Protein AF-A0A1X2Z1Z0-F1 (afdb_monomer)

Organism: Bifidobacterium adolescentis (NCBI:txid1680)

Structure (mmCIF, N/CA/C/O 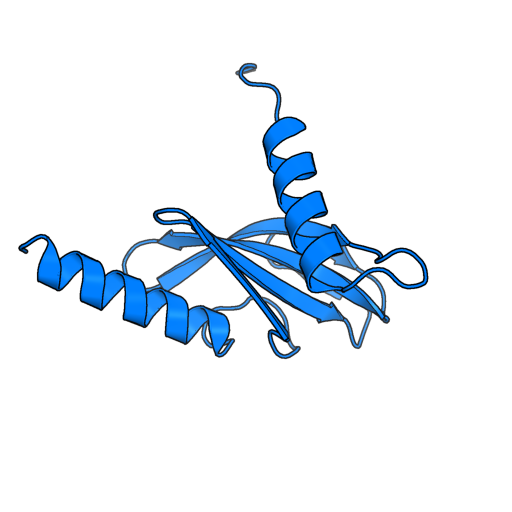backbone):
data_AF-A0A1X2Z1Z0-F1
#
_entry.id   AF-A0A1X2Z1Z0-F1
#
loop_
_atom_site.group_PDB
_atom_site.id
_atom_site.type_symbol
_atom_site.label_atom_id
_atom_site.label_alt_id
_atom_site.label_comp_id
_atom_site.label_asym_id
_atom_site.label_entity_id
_atom_site.label_seq_id
_atom_site.pdbx_PDB_ins_code
_atom_site.Cartn_x
_atom_site.Cartn_y
_atom_site.Cartn_z
_atom_site.occupancy
_atom_site.B_iso_or_equiv
_atom_site.auth_seq_id
_atom_site.auth_comp_id
_atom_site.auth_asym_id
_atom_site.auth_atom_id
_atom_site.pdbx_PDB_model_num
ATOM 1 N N . MET A 1 1 ? 15.717 -1.318 -25.329 1.00 61.91 1 MET A N 1
ATOM 2 C CA . MET A 1 1 ? 14.688 -0.604 -24.553 1.00 61.91 1 MET A CA 1
ATOM 3 C C . MET A 1 1 ? 15.289 0.711 -24.095 1.00 61.91 1 MET A C 1
ATOM 5 O O . MET A 1 1 ? 16.312 0.684 -23.419 1.00 61.91 1 MET A O 1
ATOM 9 N N . ASN A 1 2 ? 14.752 1.836 -24.554 1.00 85.69 2 ASN A N 1
ATOM 10 C CA . ASN A 1 2 ? 15.230 3.167 -24.177 1.00 85.69 2 ASN A CA 1
ATOM 11 C C . ASN A 1 2 ? 14.585 3.630 -22.847 1.00 85.69 2 ASN A C 1
ATOM 13 O O . ASN A 1 2 ? 13.670 2.988 -22.325 1.00 85.69 2 ASN A O 1
ATOM 17 N N . GLN A 1 3 ? 15.069 4.737 -22.272 1.00 79.56 3 GLN A N 1
ATOM 18 C CA . GLN A 1 3 ?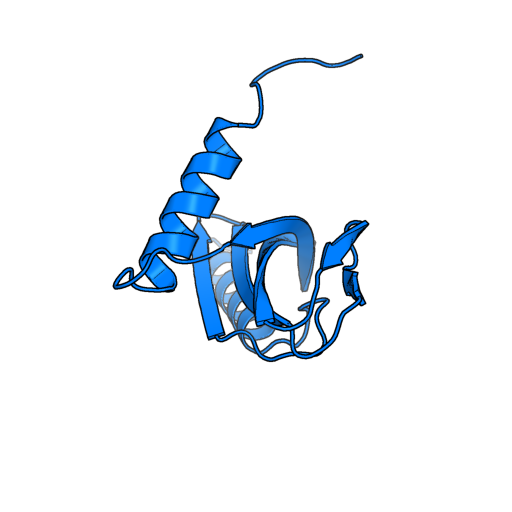 14.574 5.243 -20.979 1.00 79.56 3 GLN A CA 1
ATOM 19 C C . GLN A 1 3 ? 13.095 5.666 -21.006 1.00 79.56 3 GLN A C 1
ATOM 21 O O . GLN A 1 3 ? 12.405 5.576 -19.987 1.00 79.56 3 GLN A O 1
ATOM 26 N N . GLN A 1 4 ? 12.596 6.109 -22.161 1.00 83.62 4 GLN A N 1
ATOM 27 C CA . GLN A 1 4 ? 11.206 6.520 -22.335 1.00 83.62 4 GLN A CA 1
ATOM 28 C C . GLN A 1 4 ? 10.274 5.302 -22.313 1.00 83.62 4 GLN A C 1
ATOM 30 O O . GLN A 1 4 ? 9.316 5.288 -21.548 1.00 83.62 4 GLN A O 1
ATOM 35 N N . GLU A 1 5 ? 10.615 4.239 -23.046 1.00 86.12 5 GLU A N 1
ATOM 36 C CA . GLU A 1 5 ? 9.886 2.964 -23.048 1.00 86.12 5 GLU A CA 1
ATOM 37 C C . GLU A 1 5 ? 9.835 2.336 -21.649 1.00 86.12 5 GLU A C 1
ATOM 39 O O . GLU A 1 5 ? 8.783 1.869 -21.215 1.00 86.12 5 GLU A O 1
ATOM 44 N N . GLN A 1 6 ? 10.949 2.369 -20.907 1.00 83.12 6 GLN A N 1
ATOM 45 C CA . GLN A 1 6 ? 10.975 1.900 -19.518 1.00 83.12 6 GLN A CA 1
ATOM 46 C C . GLN A 1 6 ? 10.049 2.716 -18.613 1.00 83.12 6 GLN A C 1
ATOM 48 O O . GLN A 1 6 ? 9.339 2.145 -17.792 1.00 83.12 6 GLN A O 1
ATOM 53 N N . SER A 1 7 ? 10.031 4.039 -18.765 1.00 85.00 7 SER A N 1
ATOM 54 C CA . SER A 1 7 ? 9.201 4.913 -17.932 1.00 85.00 7 SER A CA 1
ATOM 55 C C . SER A 1 7 ? 7.712 4.739 -18.227 1.00 85.00 7 SER A C 1
ATOM 57 O O . SER A 1 7 ? 6.917 4.654 -17.296 1.00 85.00 7 SER A O 1
ATOM 59 N N . THR A 1 8 ? 7.337 4.596 -19.501 1.00 88.62 8 THR A N 1
ATOM 60 C CA . THR A 1 8 ? 5.957 4.285 -19.899 1.00 88.62 8 THR A CA 1
ATOM 61 C C . THR A 1 8 ? 5.513 2.930 -19.356 1.00 88.62 8 THR A C 1
ATOM 63 O O . THR A 1 8 ? 4.416 2.821 -18.813 1.00 88.62 8 THR A O 1
ATOM 66 N N . LYS A 1 9 ? 6.375 1.910 -19.437 1.00 89.06 9 LYS A N 1
ATOM 67 C CA . LYS A 1 9 ? 6.081 0.584 -18.886 1.00 89.06 9 LYS A CA 1
ATOM 68 C C . LYS A 1 9 ? 5.887 0.628 -17.368 1.00 89.06 9 LYS A C 1
ATOM 70 O O . LYS A 1 9 ? 4.908 0.086 -16.871 1.00 89.06 9 LYS A O 1
ATOM 75 N N . ARG A 1 10 ? 6.769 1.323 -16.639 1.00 89.50 10 ARG A N 1
ATOM 76 C CA . ARG A 1 10 ? 6.625 1.524 -15.185 1.00 89.50 10 ARG A CA 1
ATOM 77 C C . ARG A 1 10 ? 5.310 2.210 -14.825 1.00 89.50 10 ARG A C 1
ATOM 79 O O . ARG A 1 10 ? 4.622 1.754 -13.920 1.00 89.50 10 ARG A O 1
ATOM 86 N N . ALA A 1 11 ? 4.943 3.268 -15.549 1.00 90.12 11 ALA A N 1
ATOM 87 C CA . ALA A 1 11 ? 3.697 3.989 -15.306 1.00 90.12 11 ALA A CA 1
ATOM 88 C C . ALA A 1 11 ? 2.461 3.094 -15.495 1.00 90.12 11 ALA A C 1
ATOM 90 O O . ALA A 1 11 ? 1.547 3.147 -14.676 1.00 90.12 11 ALA A O 1
ATOM 91 N N . ALA A 1 12 ? 2.455 2.237 -16.522 1.00 92.00 12 ALA A N 1
ATOM 92 C CA . ALA A 1 12 ? 1.380 1.267 -16.732 1.00 92.00 12 ALA A CA 1
ATOM 93 C C . ALA A 1 12 ? 1.284 0.260 -15.573 1.00 92.00 12 ALA A C 1
ATOM 95 O O . ALA A 1 12 ? 0.216 0.094 -14.993 1.00 92.00 12 ALA A O 1
ATOM 96 N N . ILE A 1 13 ? 2.415 -0.320 -15.157 1.00 91.50 13 ILE A N 1
ATOM 97 C CA . ILE A 1 13 ? 2.480 -1.270 -14.033 1.00 91.50 13 ILE A CA 1
ATOM 98 C C . ILE A 1 13 ? 1.953 -0.639 -12.731 1.00 91.50 13 ILE A C 1
ATOM 100 O O . ILE A 1 13 ? 1.213 -1.268 -11.968 1.00 91.50 13 ILE A O 1
ATOM 104 N N . PHE A 1 14 ? 2.315 0.617 -12.465 1.00 90.69 14 PHE A N 1
ATOM 105 C CA . PHE A 1 14 ? 1.811 1.358 -11.309 1.00 90.69 14 PHE A CA 1
ATOM 106 C C . PHE A 1 14 ? 0.312 1.610 -11.404 1.00 90.69 14 PHE A C 1
ATOM 108 O O . PHE A 1 14 ? -0.396 1.376 -10.426 1.00 90.69 14 PHE A O 1
ATOM 115 N N . GLN A 1 15 ? -0.186 2.013 -12.572 1.00 91.00 15 GLN A N 1
ATOM 116 C CA . GLN A 1 15 ? -1.615 2.218 -12.775 1.00 91.00 15 GLN A CA 1
ATOM 117 C C . GLN A 1 15 ? -2.412 0.928 -12.548 1.00 91.00 15 GLN A C 1
ATOM 119 O O . GLN A 1 15 ? -3.441 0.960 -11.875 1.00 91.00 15 GLN A O 1
ATOM 124 N N . ASP A 1 16 ? -1.917 -0.210 -13.034 1.00 90.56 16 ASP A N 1
ATOM 125 C CA . ASP A 1 16 ? -2.556 -1.513 -12.828 1.00 90.56 16 ASP A CA 1
ATOM 126 C C . ASP A 1 16 ? -2.611 -1.893 -11.344 1.00 90.56 16 ASP A C 1
ATOM 128 O O . ASP A 1 16 ? -3.614 -2.436 -10.872 1.00 90.56 16 ASP A O 1
ATOM 132 N N . THR A 1 17 ? -1.555 -1.558 -10.597 1.00 88.56 17 THR A N 1
ATOM 133 C CA . THR A 1 17 ? -1.473 -1.774 -9.144 1.00 88.56 17 THR A CA 1
ATOM 134 C C . THR A 1 17 ? -2.460 -0.884 -8.391 1.00 88.56 17 THR A C 1
ATOM 136 O O . THR A 1 17 ? -3.201 -1.380 -7.549 1.00 88.56 17 THR A O 1
ATOM 139 N N . ILE A 1 18 ? -2.540 0.407 -8.733 1.00 88.81 18 ILE A N 1
ATOM 140 C CA . ILE A 1 18 ? -3.507 1.354 -8.145 1.00 88.81 18 ILE A CA 1
ATOM 141 C C . ILE A 1 18 ? -4.944 0.911 -8.427 1.00 88.81 18 ILE A C 1
ATOM 143 O O . ILE A 1 18 ? -5.812 1.033 -7.570 1.00 88.81 18 ILE A O 1
ATOM 147 N N . ASN A 1 19 ? -5.199 0.351 -9.608 1.00 87.00 19 ASN A N 1
ATOM 148 C CA . ASN A 1 19 ? -6.511 -0.178 -9.970 1.00 87.00 19 ASN A CA 1
ATOM 149 C C . ASN A 1 19 ? -6.860 -1.492 -9.241 1.00 87.00 19 ASN A C 1
ATOM 151 O O . ASN A 1 19 ? -7.942 -2.031 -9.460 1.00 87.00 19 ASN A O 1
ATOM 155 N N . GLY A 1 20 ? -5.968 -2.018 -8.395 1.00 76.12 20 GLY A N 1
ATOM 156 C CA . GLY A 1 20 ? -6.184 -3.250 -7.639 1.00 76.12 20 GLY A CA 1
ATOM 157 C C . GLY A 1 20 ? -6.030 -4.528 -8.466 1.00 76.12 20 GLY A C 1
ATOM 158 O O . GLY A 1 20 ? -6.422 -5.594 -8.010 1.00 76.12 20 GLY A O 1
ATOM 159 N N . THR A 1 21 ? -5.456 -4.456 -9.673 1.00 77.44 21 THR A N 1
ATOM 160 C CA . THR A 1 21 ? -5.289 -5.632 -10.556 1.00 77.44 21 THR A CA 1
ATOM 161 C C . THR A 1 21 ? -4.282 -6.631 -9.987 1.00 77.44 21 THR A C 1
ATOM 163 O O . THR A 1 21 ? -4.423 -7.835 -10.174 1.00 77.44 21 THR A O 1
ATOM 166 N N . ASN A 1 22 ? -3.271 -6.115 -9.284 1.00 69.75 22 ASN A N 1
ATOM 167 C CA . ASN A 1 22 ? -2.190 -6.887 -8.670 1.00 69.75 22 ASN A CA 1
ATOM 168 C C . ASN A 1 22 ? -2.125 -6.692 -7.144 1.00 69.75 22 ASN A C 1
ATOM 170 O O . ASN A 1 22 ? -1.184 -7.172 -6.514 1.00 69.75 22 ASN A O 1
ATOM 174 N N . ASP A 1 23 ? -3.073 -5.950 -6.558 1.00 62.94 23 ASP A N 1
ATOM 175 C CA . ASP A 1 23 ? -3.090 -5.700 -5.116 1.00 62.94 23 ASP A CA 1
ATOM 176 C C . ASP A 1 23 ? -3.580 -6.966 -4.389 1.00 62.94 23 ASP A C 1
ATOM 178 O O . ASP A 1 23 ? -4.571 -7.571 -4.810 1.00 62.94 23 ASP A O 1
ATOM 182 N N . PRO A 1 24 ? -2.887 -7.413 -3.328 1.00 61.84 24 PRO A N 1
ATOM 183 C CA . PRO A 1 24 ? -3.220 -8.657 -2.642 1.00 61.84 24 PRO A CA 1
ATOM 184 C C . PRO A 1 24 ? -4.490 -8.560 -1.792 1.00 61.84 24 PRO A C 1
ATOM 186 O O . PRO A 1 24 ? -4.894 -9.569 -1.209 1.00 61.84 24 PRO A O 1
ATOM 189 N N . THR A 1 25 ? -5.116 -7.383 -1.684 1.00 66.06 25 THR A N 1
ATOM 190 C CA . THR A 1 25 ? -6.264 -7.197 -0.801 1.00 66.06 25 THR A CA 1
ATOM 191 C C . THR A 1 25 ? -7.603 -7.144 -1.527 1.00 66.06 25 THR A C 1
ATOM 193 O O . THR A 1 25 ? -7.720 -6.600 -2.622 1.00 66.06 25 THR A O 1
ATOM 196 N N . PRO A 1 26 ? -8.670 -7.704 -0.923 1.00 68.75 26 PRO A N 1
ATOM 197 C CA . PRO A 1 26 ? -9.990 -7.771 -1.547 1.00 68.75 26 PRO A CA 1
ATOM 198 C C . PRO A 1 26 ? -10.752 -6.432 -1.554 1.00 68.75 26 PRO A C 1
ATOM 200 O O . PRO A 1 26 ? -11.934 -6.402 -1.908 1.00 68.75 26 PRO A O 1
ATOM 203 N N . TRP A 1 27 ? -10.138 -5.325 -1.130 1.00 81.38 27 TRP A N 1
ATOM 204 C CA . TRP A 1 27 ? -10.768 -4.005 -1.066 1.00 81.38 27 TRP A CA 1
ATOM 205 C C . TRP A 1 27 ? -10.060 -2.998 -1.978 1.00 81.38 27 TRP A C 1
ATOM 207 O O . TRP A 1 27 ? -8.881 -3.151 -2.281 1.00 81.38 27 TRP A O 1
ATOM 217 N N . PRO A 1 28 ? -10.773 -1.954 -2.438 1.00 86.44 28 PRO A N 1
ATOM 218 C CA . PRO A 1 28 ? -10.191 -0.980 -3.350 1.00 86.44 28 PRO A CA 1
ATOM 219 C C . PRO A 1 28 ? -9.067 -0.178 -2.689 1.00 86.44 28 PRO A C 1
ATOM 221 O O . PRO A 1 28 ? -9.178 0.227 -1.527 1.00 86.44 28 PRO A O 1
ATOM 224 N N . VAL A 1 29 ? -8.033 0.122 -3.475 1.00 89.81 29 VAL A N 1
ATOM 225 C CA . VAL A 1 29 ? -7.008 1.110 -3.132 1.00 89.81 29 VAL A CA 1
ATOM 226 C C . VAL A 1 29 ? -7.664 2.489 -3.076 1.00 89.81 29 VAL A C 1
ATOM 228 O O . VAL A 1 29 ? -8.318 2.921 -4.024 1.00 89.81 29 VAL A O 1
ATOM 231 N N . THR A 1 30 ? -7.503 3.187 -1.957 1.00 90.12 30 THR A N 1
ATOM 232 C CA . THR A 1 30 ? -8.044 4.540 -1.752 1.00 90.12 30 THR A CA 1
ATOM 233 C C . THR A 1 30 ? -6.957 5.604 -1.743 1.00 90.12 30 THR A C 1
ATOM 235 O O . THR A 1 30 ? -7.242 6.772 -2.002 1.00 90.12 30 THR A O 1
ATOM 238 N N . MET A 1 31 ? -5.713 5.215 -1.463 1.00 91.62 31 MET A N 1
ATOM 239 C CA . MET A 1 31 ? -4.556 6.105 -1.422 1.00 91.62 31 MET A CA 1
ATOM 240 C C . MET A 1 31 ? -3.336 5.393 -1.993 1.00 91.62 31 MET A C 1
ATOM 242 O O . MET A 1 31 ? -3.208 4.171 -1.889 1.00 91.62 31 MET A O 1
ATOM 246 N N . TRP A 1 32 ? -2.430 6.162 -2.586 1.00 92.88 32 TRP A N 1
ATOM 247 C CA . TRP A 1 32 ? -1.181 5.633 -3.107 1.00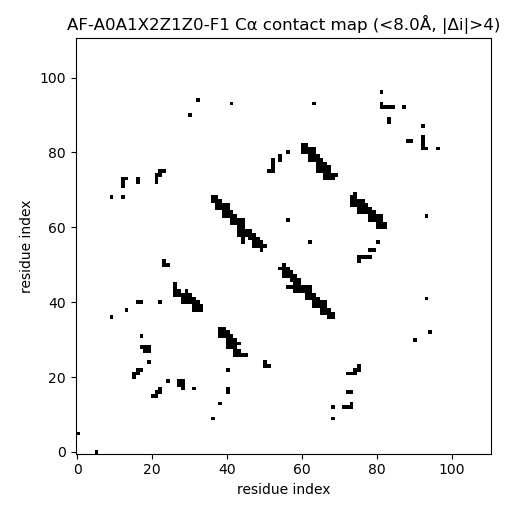 92.88 32 TRP A CA 1
ATOM 248 C C . TRP A 1 32 ? -0.074 6.687 -3.082 1.00 92.88 32 TRP A C 1
ATOM 250 O O . TRP A 1 32 ? -0.331 7.888 -3.155 1.00 92.88 32 TRP A O 1
ATOM 260 N N . ALA A 1 33 ? 1.166 6.219 -3.003 1.00 92.69 33 ALA A N 1
ATOM 261 C CA . ALA A 1 33 ? 2.376 7.022 -3.146 1.00 92.69 33 ALA A CA 1
ATOM 262 C C . ALA A 1 33 ? 3.407 6.218 -3.944 1.00 92.69 33 ALA A C 1
ATOM 264 O O . ALA A 1 33 ? 3.378 4.994 -3.914 1.00 92.69 33 ALA A O 1
ATOM 265 N N . SER A 1 34 ? 4.338 6.858 -4.648 1.00 91.12 34 SER A N 1
ATOM 266 C CA . SER A 1 34 ? 5.369 6.143 -5.417 1.00 91.12 34 SER A CA 1
ATOM 267 C C . SER A 1 34 ? 6.734 6.805 -5.298 1.00 91.12 34 SER A C 1
ATOM 269 O O . SER A 1 34 ? 6.822 8.030 -5.245 1.00 91.12 34 SER A O 1
ATOM 271 N N . SER A 1 35 ? 7.795 6.002 -5.319 1.00 87.81 35 SER A N 1
ATOM 272 C CA . SER A 1 35 ? 9.187 6.450 -5.321 1.00 87.81 35 SER A CA 1
ATOM 273 C C . SER A 1 35 ? 10.052 5.419 -6.042 1.00 87.81 35 SER A C 1
ATOM 275 O O . SER A 1 35 ? 10.131 4.261 -5.628 1.00 87.81 35 SER A O 1
ATOM 277 N N . GLY A 1 36 ? 10.688 5.829 -7.143 1.00 87.38 36 GLY A N 1
ATOM 278 C CA . GLY A 1 36 ? 11.460 4.925 -8.000 1.00 87.38 36 GLY A CA 1
ATOM 279 C C . GLY A 1 36 ? 10.618 3.742 -8.490 1.00 87.38 36 GLY A C 1
ATOM 280 O O . GLY A 1 36 ? 9.545 3.941 -9.053 1.00 87.38 36 GLY A O 1
ATOM 281 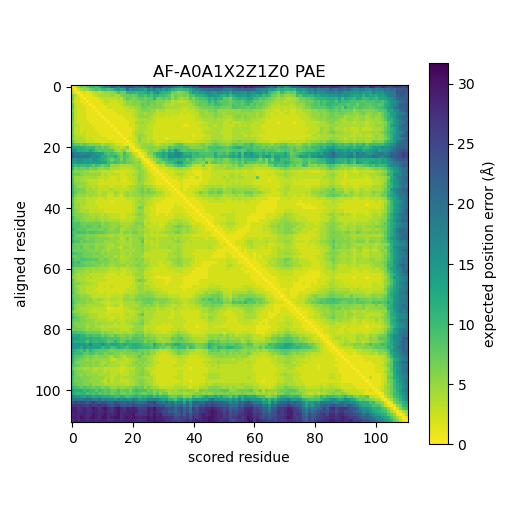N N . ASP A 1 37 ? 11.096 2.522 -8.238 1.00 89.25 37 ASP A N 1
ATOM 282 C CA . ASP A 1 37 ? 10.416 1.262 -8.585 1.00 89.25 37 ASP A CA 1
ATOM 283 C C . ASP A 1 37 ? 9.492 0.738 -7.466 1.00 89.25 37 ASP A C 1
ATOM 285 O O . ASP A 1 37 ? 9.057 -0.416 -7.491 1.00 89.25 37 ASP A O 1
ATOM 289 N N . THR A 1 38 ? 9.208 1.568 -6.459 1.00 90.50 38 THR A N 1
ATOM 290 C CA . THR A 1 38 ? 8.294 1.245 -5.359 1.00 90.50 38 THR A CA 1
ATOM 291 C C . THR A 1 38 ? 7.008 2.056 -5.473 1.00 90.50 38 THR A C 1
ATOM 293 O O . THR A 1 38 ? 7.040 3.269 -5.690 1.00 90.50 38 THR A O 1
ATOM 296 N N . ILE A 1 39 ? 5.875 1.391 -5.263 1.00 92.31 39 ILE A N 1
ATOM 297 C CA . ILE A 1 39 ? 4.569 2.013 -5.073 1.00 92.31 39 ILE A CA 1
ATOM 298 C C . ILE A 1 39 ? 3.955 1.511 -3.769 1.00 92.31 39 ILE A C 1
ATOM 300 O O . ILE A 1 39 ? 3.886 0.313 -3.514 1.00 92.31 39 ILE A O 1
ATOM 304 N N . TRP A 1 40 ? 3.510 2.434 -2.931 1.00 92.94 40 TRP A N 1
ATOM 305 C CA . TRP A 1 40 ? 2.722 2.134 -1.752 1.00 92.94 40 TRP A CA 1
ATOM 306 C C . TRP A 1 40 ? 1.251 2.276 -2.106 1.00 92.94 40 TRP A C 1
ATOM 308 O O . TRP A 1 40 ? 0.851 3.317 -2.625 1.00 92.94 40 TRP A O 1
ATOM 318 N N . THR A 1 41 ? 0.457 1.251 -1.827 1.00 92.31 41 THR A N 1
ATOM 319 C CA . THR A 1 41 ? -1.006 1.291 -1.934 1.00 92.31 41 THR A CA 1
ATOM 320 C C . THR A 1 41 ? -1.594 1.189 -0.544 1.00 92.31 41 THR A C 1
ATOM 322 O O . THR A 1 41 ? -1.033 0.514 0.315 1.00 92.31 41 THR A O 1
ATOM 325 N N . ALA A 1 42 ? -2.709 1.866 -0.300 1.00 91.81 42 ALA A N 1
ATOM 326 C CA . ALA A 1 42 ? -3.428 1.722 0.950 1.00 91.81 42 ALA A CA 1
ATOM 327 C C . ALA A 1 42 ? -4.927 1.581 0.725 1.00 91.81 42 ALA A C 1
ATOM 329 O O . ALA A 1 42 ? -5.507 2.220 -0.158 1.00 91.81 42 ALA A O 1
ATOM 330 N N . GLY A 1 43 ? -5.551 0.760 1.562 1.00 90.38 43 GLY A N 1
ATOM 331 C CA . GLY A 1 43 ? -6.988 0.544 1.560 1.00 90.38 43 GLY A CA 1
ATOM 332 C C . GLY A 1 43 ? -7.492 0.113 2.931 1.00 90.38 43 GLY A C 1
ATOM 333 O O . GLY A 1 43 ? -6.739 -0.410 3.752 1.00 90.38 43 GLY A O 1
ATOM 334 N N . THR A 1 44 ? -8.771 0.369 3.195 1.00 90.88 44 THR A N 1
ATOM 335 C CA . THR A 1 44 ? -9.397 0.038 4.479 1.00 90.88 44 THR A CA 1
ATOM 336 C C . THR A 1 44 ? -9.990 -1.364 4.438 1.00 90.88 44 THR A C 1
ATOM 338 O O . THR A 1 44 ? -10.906 -1.643 3.656 1.00 90.88 44 THR A O 1
ATOM 341 N N . ALA A 1 45 ? -9.505 -2.224 5.329 1.00 90.12 45 ALA A N 1
ATOM 342 C CA . ALA A 1 45 ? -9.984 -3.580 5.502 1.00 90.12 45 ALA A CA 1
ATOM 343 C C . ALA A 1 45 ? -11.469 -3.580 5.885 1.00 90.12 45 ALA A C 1
ATOM 345 O O . ALA A 1 45 ? -11.895 -2.950 6.853 1.00 90.12 45 ALA A O 1
ATOM 346 N N . ARG A 1 46 ? -12.288 -4.302 5.116 1.00 89.06 46 ARG A N 1
ATOM 347 C CA . ARG A 1 46 ? -13.727 -4.464 5.406 1.00 89.06 46 ARG A CA 1
ATOM 348 C C . ARG A 1 46 ? -14.013 -5.653 6.320 1.00 89.06 46 ARG A C 1
ATOM 350 O O . ARG A 1 46 ? -15.059 -5.704 6.958 1.00 89.06 46 ARG A O 1
ATOM 357 N N . THR A 1 47 ? -13.087 -6.600 6.373 1.00 89.56 47 THR A N 1
ATOM 358 C CA . THR A 1 47 ? -13.148 -7.834 7.158 1.00 89.56 47 THR A CA 1
ATOM 359 C C . THR A 1 47 ? -11.791 -8.075 7.807 1.00 89.56 47 THR A C 1
ATOM 361 O O . THR A 1 47 ? -10.789 -7.534 7.346 1.00 89.56 47 THR A O 1
ATOM 364 N N . ALA A 1 48 ? -11.747 -8.900 8.854 1.00 90.44 48 ALA A N 1
ATOM 365 C CA . ALA A 1 48 ? -10.475 -9.413 9.354 1.00 90.44 48 ALA A CA 1
ATOM 366 C C . ALA A 1 48 ? -9.859 -10.405 8.353 1.00 90.44 48 ALA A C 1
ATOM 368 O O . ALA A 1 48 ? -10.596 -11.059 7.606 1.00 90.44 48 ALA A O 1
ATOM 369 N N . GLY A 1 49 ? -8.536 -10.537 8.360 1.00 89.94 49 GLY A N 1
ATOM 370 C CA . GLY A 1 49 ? -7.819 -11.454 7.480 1.00 89.94 49 GLY A CA 1
ATOM 371 C C . GLY A 1 49 ? -6.305 -11.350 7.621 1.00 89.94 49 GLY A C 1
ATOM 372 O O . GLY A 1 49 ? -5.799 -10.720 8.546 1.00 89.94 49 GLY A O 1
ATOM 373 N N . GLU A 1 50 ? -5.609 -11.985 6.686 1.00 90.12 50 GLU A N 1
ATOM 374 C CA . GLU A 1 50 ? -4.155 -11.949 6.539 1.00 90.12 50 GLU A CA 1
ATOM 375 C C . GLU A 1 50 ? -3.835 -11.620 5.076 1.00 90.12 50 GLU A C 1
ATOM 377 O O . GLU A 1 50 ? -4.565 -12.047 4.175 1.00 90.12 50 GLU A O 1
ATOM 382 N N . ASP A 1 51 ? -2.818 -10.798 4.829 1.00 86.88 51 ASP A N 1
ATOM 383 C CA . ASP A 1 51 ? -2.392 -10.447 3.471 1.00 86.88 51 ASP A CA 1
ATOM 384 C C . ASP A 1 51 ? -1.320 -11.413 2.932 1.00 86.88 51 ASP A C 1
ATOM 386 O O . ASP A 1 51 ? -0.883 -12.351 3.598 1.00 86.88 51 ASP A O 1
ATOM 390 N N . SER A 1 52 ? -0.863 -11.186 1.697 1.00 83.94 52 SER A N 1
ATOM 391 C CA . SER A 1 52 ? 0.137 -12.044 1.047 1.00 83.94 52 SER A CA 1
ATOM 392 C C . SER A 1 52 ? 1.538 -11.995 1.671 1.00 83.94 52 SER A C 1
ATOM 394 O O . SER A 1 52 ? 2.401 -12.775 1.264 1.00 83.94 52 SER A O 1
ATOM 396 N N . VAL A 1 53 ? 1.801 -11.055 2.583 1.00 87.75 53 VAL A N 1
ATOM 397 C CA . VAL A 1 53 ? 3.093 -10.901 3.270 1.00 87.75 53 VAL A CA 1
ATOM 398 C C . VAL A 1 53 ? 3.013 -11.295 4.751 1.00 87.75 53 VAL A C 1
ATOM 400 O O . VAL A 1 53 ? 4.004 -11.170 5.468 1.00 87.75 53 VAL A O 1
ATOM 403 N N . GLY A 1 54 ? 1.875 -11.846 5.185 1.00 87.75 54 GLY A N 1
ATOM 404 C CA . GLY A 1 54 ? 1.672 -12.418 6.515 1.00 87.75 54 GLY A CA 1
ATOM 405 C C . GLY A 1 54 ? 1.179 -11.425 7.567 1.00 87.75 54 GLY A C 1
ATOM 406 O O . GLY A 1 54 ? 1.201 -11.730 8.761 1.00 87.75 54 GLY A O 1
ATOM 407 N N . MET A 1 55 ? 0.754 -10.225 7.165 1.00 89.56 55 MET A N 1
ATOM 408 C CA . MET A 1 55 ? 0.207 -9.253 8.100 1.00 89.56 55 MET A CA 1
ATOM 409 C C . MET A 1 55 ? -1.259 -9.557 8.385 1.00 89.56 55 MET A C 1
ATOM 411 O O . MET A 1 55 ? -2.100 -9.567 7.487 1.00 89.56 55 MET A O 1
ATOM 415 N N . ILE A 1 56 ? -1.566 -9.737 9.667 1.00 91.56 56 ILE A N 1
ATOM 416 C CA . ILE A 1 56 ? -2.931 -9.896 10.164 1.00 91.56 56 ILE A CA 1
ATOM 417 C C . ILE A 1 56 ? -3.549 -8.513 10.371 1.00 91.56 56 ILE A C 1
ATOM 419 O O . ILE A 1 56 ? -2.934 -7.638 10.982 1.00 91.56 56 ILE A O 1
ATOM 423 N N . TYR A 1 57 ? -4.783 -8.339 9.909 1.00 89.94 57 TYR A N 1
ATOM 424 C CA . TYR A 1 57 ? -5.543 -7.101 10.044 1.00 89.94 57 TYR A CA 1
ATOM 425 C C . TYR A 1 57 ? -6.975 -7.353 10.514 1.00 89.94 57 TYR A C 1
ATOM 427 O O . TYR A 1 57 ? -7.567 -8.415 10.295 1.00 89.94 57 TYR A O 1
ATOM 435 N N . GLY A 1 58 ? -7.545 -6.339 11.158 1.00 91.19 58 GLY A N 1
ATOM 436 C CA . GLY A 1 58 ? -8.944 -6.273 11.560 1.00 91.19 58 GLY A CA 1
ATOM 437 C C . GLY A 1 58 ? -9.799 -5.386 10.645 1.00 91.19 58 GLY A C 1
ATOM 438 O O . GLY A 1 58 ? -9.279 -4.579 9.874 1.00 91.19 58 GLY A O 1
ATOM 439 N N . PRO A 1 59 ? -11.137 -5.486 10.743 1.00 91.06 59 PRO A N 1
ATOM 440 C CA . PRO A 1 59 ? -12.036 -4.590 10.028 1.00 91.06 59 PRO A CA 1
ATOM 441 C C . PRO A 1 59 ? -11.846 -3.138 10.493 1.00 91.06 59 PRO A C 1
ATOM 443 O O . PRO A 1 59 ? -11.740 -2.863 11.688 1.00 91.06 59 PRO A O 1
ATOM 446 N N . GLY A 1 60 ? -11.848 -2.205 9.544 1.00 89.38 60 GLY A N 1
ATOM 447 C CA . GLY A 1 60 ? -11.652 -0.774 9.773 1.00 89.38 60 GLY A CA 1
ATOM 448 C C . GLY A 1 60 ? -10.189 -0.330 9.814 1.00 89.38 60 GLY A C 1
ATOM 449 O O . GLY A 1 60 ? -9.933 0.873 9.817 1.00 89.38 60 GLY A O 1
ATOM 450 N N . GLU A 1 61 ? -9.227 -1.255 9.810 1.00 90.94 61 GLU A N 1
ATOM 451 C CA . GLU A 1 61 ? -7.812 -0.900 9.718 1.00 90.94 61 GLU 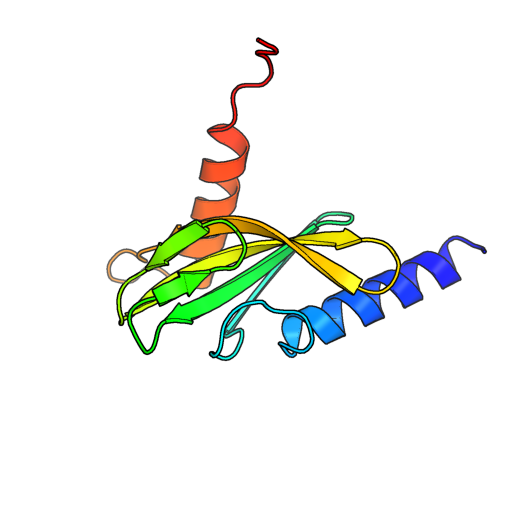A CA 1
ATOM 452 C C . GLU A 1 61 ? -7.451 -0.481 8.293 1.00 90.94 61 GLU A C 1
ATOM 454 O O . GLU A 1 61 ? -7.887 -1.093 7.319 1.00 90.94 61 GLU A O 1
ATOM 459 N N . THR A 1 62 ? -6.653 0.578 8.163 1.00 91.62 62 THR A N 1
ATOM 460 C CA . THR A 1 62 ? -6.099 0.977 6.869 1.00 91.62 62 THR A CA 1
ATOM 461 C C . THR A 1 62 ? -4.748 0.311 6.709 1.00 91.62 62 THR A C 1
ATOM 463 O O . THR A 1 62 ? -3.825 0.586 7.473 1.00 91.62 62 THR A O 1
ATOM 466 N N . ILE A 1 63 ? -4.651 -0.575 5.726 1.00 92.00 63 ILE A N 1
ATOM 467 C CA . ILE A 1 63 ? -3.462 -1.380 5.466 1.00 92.00 63 ILE A CA 1
ATOM 468 C C . ILE A 1 63 ? -2.709 -0.753 4.310 1.00 92.00 63 ILE A C 1
ATOM 470 O O . ILE A 1 63 ? -3.308 -0.461 3.275 1.00 92.00 63 ILE A O 1
ATOM 474 N N . VAL A 1 64 ? -1.415 -0.528 4.510 1.00 92.19 64 VAL A N 1
ATOM 475 C CA . VAL A 1 64 ? -0.488 -0.005 3.514 1.00 92.19 64 VAL A CA 1
ATOM 476 C C . VAL A 1 64 ? 0.390 -1.155 3.039 1.00 92.19 64 VAL A C 1
ATOM 478 O O . VAL A 1 64 ? 1.076 -1.766 3.854 1.00 92.19 64 VAL A O 1
ATOM 481 N N . HIS A 1 65 ? 0.417 -1.424 1.736 1.00 91.81 65 HIS A N 1
ATOM 482 C CA . HIS A 1 65 ? 1.342 -2.375 1.121 1.00 91.81 65 HIS A CA 1
ATOM 483 C C . HIS A 1 65 ? 2.456 -1.620 0.419 1.00 91.81 65 HIS A C 1
ATOM 485 O O . HIS A 1 65 ? 2.201 -0.707 -0.368 1.00 91.81 65 HIS A O 1
ATOM 491 N N . ARG A 1 66 ? 3.697 -2.043 0.645 1.00 92.69 66 ARG A N 1
ATOM 492 C CA . ARG A 1 66 ? 4.825 -1.686 -0.205 1.00 92.69 66 ARG A CA 1
ATOM 493 C C . ARG A 1 66 ? 4.880 -2.675 -1.358 1.00 92.69 66 ARG A C 1
ATOM 495 O O . ARG A 1 66 ? 5.124 -3.861 -1.155 1.00 92.69 66 ARG A O 1
ATOM 502 N N . ASN A 1 67 ? 4.700 -2.173 -2.568 1.00 91.00 67 ASN A N 1
ATOM 503 C CA . ASN A 1 67 ? 4.763 -2.960 -3.783 1.00 91.00 67 ASN A CA 1
ATOM 504 C C . ASN A 1 67 ? 6.014 -2.586 -4.578 1.00 91.00 67 ASN A C 1
ATOM 506 O O . ASN A 1 67 ? 6.289 -1.408 -4.809 1.00 91.00 67 ASN A O 1
ATOM 510 N N . THR A 1 68 ? 6.771 -3.584 -5.022 1.00 90.38 68 THR A N 1
ATOM 511 C CA . THR A 1 68 ? 7.951 -3.388 -5.875 1.00 90.38 68 THR A CA 1
ATOM 512 C C . THR A 1 68 ? 7.704 -4.001 -7.243 1.00 90.38 68 THR A C 1
ATOM 514 O O . THR A 1 68 ? 7.042 -5.035 -7.355 1.00 90.38 68 THR A O 1
ATOM 517 N N . ILE A 1 69 ? 8.221 -3.361 -8.294 1.00 89.19 69 ILE A N 1
ATOM 518 C CA . ILE A 1 69 ? 8.154 -3.907 -9.652 1.00 89.19 69 ILE A CA 1
ATOM 519 C C . ILE A 1 69 ? 8.906 -5.242 -9.706 1.00 89.19 69 ILE A C 1
ATOM 521 O O . ILE A 1 69 ? 10.094 -5.322 -9.399 1.00 89.19 69 ILE A O 1
ATOM 525 N N . ALA A 1 70 ? 8.205 -6.285 -10.140 1.00 87.12 70 ALA A N 1
ATOM 526 C CA . ALA A 1 70 ? 8.713 -7.635 -10.319 1.00 87.12 70 ALA A CA 1
ATOM 527 C C . ALA A 1 70 ? 8.416 -8.088 -11.757 1.00 87.12 70 ALA A C 1
ATOM 529 O O . ALA A 1 70 ? 7.428 -8.765 -12.034 1.00 87.12 70 ALA A O 1
ATOM 530 N N . GLY A 1 71 ? 9.273 -7.681 -12.697 1.00 86.94 71 GLY A N 1
ATOM 531 C CA . GLY A 1 71 ? 9.067 -7.942 -14.123 1.00 86.94 71 GLY A CA 1
ATOM 532 C C . GLY A 1 71 ? 7.987 -7.036 -14.719 1.00 86.94 71 GLY A C 1
ATOM 533 O O . GLY A 1 71 ? 8.221 -5.840 -14.889 1.00 86.94 71 GLY A O 1
ATOM 534 N N . ASP A 1 72 ? 6.836 -7.620 -15.057 1.00 86.50 72 ASP A N 1
ATOM 535 C CA . ASP A 1 72 ? 5.707 -6.939 -15.714 1.00 86.50 72 ASP A CA 1
ATOM 536 C C . ASP A 1 72 ? 4.551 -6.608 -14.761 1.00 86.50 72 ASP A C 1
ATOM 538 O O . ASP A 1 72 ? 3.553 -6.032 -15.181 1.00 86.50 72 ASP A O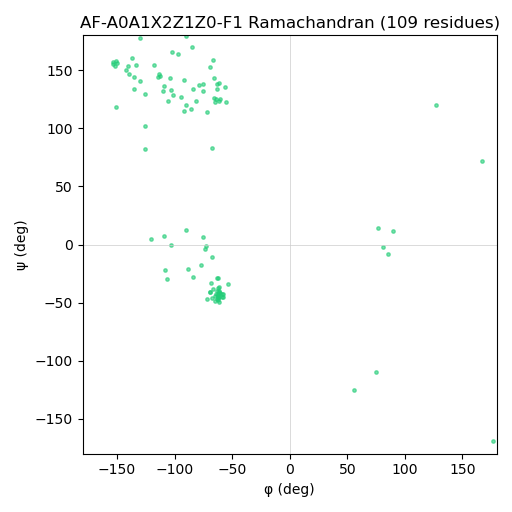 1
ATOM 542 N N . THR A 1 73 ? 4.676 -6.955 -13.482 1.00 86.88 73 THR A N 1
ATOM 543 C CA . THR A 1 73 ? 3.691 -6.639 -12.445 1.00 86.88 73 THR A CA 1
ATOM 544 C C . THR A 1 73 ? 4.384 -6.005 -11.249 1.00 86.88 73 THR A C 1
ATOM 546 O O . THR A 1 73 ? 5.610 -5.863 -11.205 1.00 86.88 73 THR A O 1
ATOM 549 N N . THR A 1 74 ? 3.601 -5.622 -10.248 1.00 88.69 74 THR A N 1
ATOM 550 C CA . THR A 1 74 ? 4.134 -5.405 -8.909 1.00 88.69 74 THR A CA 1
ATOM 551 C C . THR A 1 74 ? 3.922 -6.640 -8.043 1.00 88.69 74 THR A C 1
ATOM 553 O O . THR A 1 74 ? 3.153 -7.545 -8.380 1.00 88.69 74 THR A O 1
ATOM 556 N N . ARG A 1 75 ? 4.644 -6.686 -6.928 1.00 89.19 75 ARG A N 1
ATOM 557 C CA . ARG A 1 75 ? 4.446 -7.649 -5.852 1.00 89.19 75 ARG A CA 1
ATOM 558 C C . ARG A 1 75 ? 4.505 -6.909 -4.524 1.00 89.19 75 ARG A C 1
ATOM 560 O O . ARG A 1 75 ? 5.452 -6.150 -4.309 1.00 89.19 75 ARG A O 1
ATOM 567 N N . ALA A 1 76 ? 3.554 -7.182 -3.635 1.00 89.19 76 ALA A N 1
ATOM 568 C CA . ALA A 1 76 ? 3.633 -6.742 -2.249 1.00 89.19 76 ALA A CA 1
ATOM 569 C C . ALA A 1 76 ? 4.814 -7.435 -1.555 1.00 89.19 76 ALA A C 1
ATOM 571 O O . ALA A 1 76 ? 4.919 -8.665 -1.555 1.00 89.19 76 ALA A O 1
ATOM 572 N N . THR A 1 77 ? 5.731 -6.641 -1.014 1.00 89.12 77 THR A N 1
ATOM 573 C CA . THR A 1 77 ? 6.927 -7.125 -0.313 1.00 89.12 77 THR A CA 1
ATOM 574 C C . THR A 1 77 ? 6.819 -6.945 1.190 1.00 89.12 77 THR A C 1
ATOM 576 O O . THR A 1 77 ? 7.405 -7.722 1.933 1.00 89.12 77 THR A O 1
ATOM 579 N N . GLU A 1 78 ? 6.085 -5.924 1.629 1.00 89.69 78 GLU A N 1
ATOM 580 C CA . GLU A 1 78 ? 5.902 -5.564 3.034 1.00 89.69 78 GLU A CA 1
ATOM 581 C C . GLU A 1 78 ? 4.536 -4.901 3.214 1.00 89.69 78 GLU A C 1
ATOM 583 O O . GLU A 1 78 ? 3.988 -4.332 2.263 1.00 89.69 78 GLU A O 1
ATOM 588 N N . SER A 1 79 ? 4.017 -4.925 4.438 1.00 91.31 79 SER A N 1
ATOM 589 C CA . SER A 1 79 ? 2.793 -4.220 4.796 1.00 91.31 79 SER A CA 1
ATOM 590 C C . SER A 1 79 ? 2.779 -3.787 6.253 1.00 91.31 79 SER A C 1
ATOM 592 O O . SER A 1 79 ? 3.493 -4.326 7.102 1.00 91.31 79 SER A O 1
ATOM 594 N N . PHE A 1 80 ? 1.985 -2.757 6.527 1.00 91.19 80 PHE A N 1
ATOM 595 C CA . PHE A 1 80 ? 1.752 -2.250 7.871 1.00 91.19 80 PHE A CA 1
ATOM 596 C C . PHE A 1 80 ? 0.383 -1.572 7.966 1.00 91.19 80 PHE A C 1
ATOM 598 O O . PHE A 1 80 ? -0.180 -1.112 6.972 1.00 91.19 80 PHE A O 1
ATOM 605 N N . ALA A 1 81 ? -0.156 -1.485 9.182 1.00 91.00 81 ALA A N 1
ATOM 606 C CA . ALA A 1 81 ? -1.397 -0.767 9.446 1.00 91.00 81 ALA A CA 1
ATOM 607 C C . ALA A 1 81 ? -1.084 0.677 9.819 1.00 91.00 81 ALA A C 1
ATOM 609 O O . ALA A 1 81 ? -0.165 0.947 10.594 1.00 91.00 81 ALA A O 1
ATOM 610 N N . ILE A 1 82 ? -1.919 1.594 9.346 1.00 90.69 82 ILE A N 1
ATOM 611 C CA . ILE A 1 82 ? -1.968 2.963 9.845 1.00 90.69 82 ILE A CA 1
ATOM 612 C C . ILE A 1 82 ? -3.298 3.219 10.541 1.00 90.69 82 ILE A C 1
ATOM 614 O O . ILE A 1 82 ? -4.356 2.716 10.150 1.00 90.69 82 ILE A O 1
ATOM 618 N N . ARG A 1 83 ? -3.241 4.059 11.570 1.00 85.50 83 ARG A N 1
ATOM 619 C CA . ARG A 1 83 ? -4.412 4.631 12.229 1.00 85.50 83 ARG A CA 1
ATOM 620 C C . ARG A 1 83 ? -4.236 6.146 12.228 1.00 85.50 83 ARG A C 1
ATOM 622 O O . ARG A 1 83 ? -3.423 6.636 13.010 1.00 85.50 83 ARG A O 1
ATOM 629 N N . PRO A 1 84 ? -4.922 6.875 11.329 1.00 82.69 84 PRO A N 1
ATOM 630 C CA . PRO A 1 84 ? -4.884 8.331 11.336 1.00 82.69 84 PRO A CA 1
ATOM 631 C C . PRO A 1 84 ? -5.320 8.856 12.705 1.00 82.69 84 PRO A C 1
ATOM 633 O O . PRO A 1 84 ? -6.296 8.360 13.271 1.00 82.69 84 PRO A O 1
ATOM 636 N N . ALA A 1 85 ? -4.600 9.839 13.241 1.00 84.62 85 ALA A N 1
ATOM 637 C CA . ALA A 1 85 ? -5.044 10.543 14.437 1.00 84.62 85 ALA A CA 1
ATOM 638 C C . ALA A 1 85 ? -6.315 11.361 14.141 1.00 84.62 85 ALA A C 1
ATOM 640 O O . ALA A 1 85 ? -6.585 11.711 12.989 1.00 84.62 85 ALA A O 1
ATOM 641 N N . ASP A 1 86 ? -7.086 11.703 15.176 1.00 85.75 86 ASP A N 1
ATOM 642 C CA . ASP A 1 86 ? -8.283 12.532 15.015 1.00 85.75 86 ASP A CA 1
ATOM 643 C C . ASP A 1 86 ? -7.942 13.860 14.316 1.00 85.75 86 ASP A C 1
ATOM 645 O O . ASP A 1 86 ? -7.097 14.631 14.774 1.00 85.75 86 ASP A O 1
ATOM 649 N N . GLY A 1 87 ? -8.599 14.123 13.182 1.00 84.81 87 GLY A N 1
ATOM 650 C CA . GLY A 1 87 ? -8.368 15.315 12.359 1.00 84.81 87 GLY A CA 1
ATOM 651 C C . GLY A 1 87 ? -7.163 15.243 11.410 1.00 84.81 87 GLY A C 1
ATOM 652 O O . GLY A 1 87 ? -6.962 16.177 10.636 1.00 84.81 87 GLY A O 1
ATOM 653 N N . GLN A 1 88 ? -6.388 14.154 11.417 1.00 88.81 88 GLN A N 1
ATOM 654 C CA . GLN A 1 88 ? -5.304 13.930 10.460 1.00 88.81 88 GLN A CA 1
ATOM 655 C C . GLN A 1 88 ? -5.855 13.435 9.116 1.00 88.81 88 GLN A C 1
ATOM 657 O O . GLN A 1 88 ? -6.709 12.547 9.066 1.00 88.81 88 GLN A O 1
ATOM 662 N N . SER A 1 89 ? -5.329 13.966 8.009 1.00 89.31 89 SER A N 1
ATOM 663 C CA . SER A 1 89 ? -5.624 13.421 6.683 1.00 89.31 89 SER A CA 1
ATOM 664 C C . SER A 1 89 ? -5.104 11.979 6.579 1.00 89.31 89 SER A C 1
ATOM 666 O O . SER A 1 89 ? -3.945 11.728 6.920 1.00 89.31 89 SER A O 1
ATOM 668 N N . PRO A 1 90 ? -5.894 11.027 6.054 1.00 87.00 90 PRO A N 1
ATOM 669 C CA . PRO A 1 90 ? -5.432 9.662 5.806 1.00 87.00 90 PRO A CA 1
ATOM 670 C C . PRO A 1 90 ? -4.154 9.585 4.956 1.00 87.00 90 PRO A C 1
ATOM 672 O O . PRO A 1 90 ? -3.305 8.731 5.205 1.00 87.00 90 PRO A O 1
ATOM 675 N N . MET A 1 91 ? -3.977 10.513 4.008 1.00 91.44 91 MET A N 1
ATOM 676 C CA . MET A 1 91 ? -2.766 10.590 3.184 1.00 91.44 91 MET A CA 1
ATOM 677 C C . MET A 1 91 ? -1.545 11.027 4.002 1.00 91.44 91 MET A C 1
ATOM 679 O O . MET A 1 91 ? -0.475 10.446 3.858 1.00 91.44 91 MET A O 1
ATOM 683 N N . ASP A 1 92 ? -1.703 11.993 4.911 1.00 92.25 92 ASP A N 1
ATOM 684 C CA . ASP A 1 92 ? -0.607 12.431 5.785 1.00 92.25 92 ASP A CA 1
ATOM 685 C C . ASP A 1 92 ? -0.210 11.319 6.762 1.00 92.25 92 ASP A C 1
ATOM 687 O O . ASP A 1 92 ? 0.973 11.106 7.019 1.00 92.25 92 ASP A O 1
ATOM 691 N N . ALA A 1 93 ? -1.191 10.566 7.271 1.00 91.12 93 ALA A N 1
ATOM 692 C CA . ALA A 1 93 ? -0.940 9.386 8.097 1.00 91.12 93 ALA A CA 1
ATOM 693 C C . ALA A 1 93 ? -0.194 8.290 7.318 1.00 91.12 93 ALA A C 1
ATOM 695 O O . ALA A 1 93 ? 0.718 7.665 7.856 1.00 91.12 93 ALA A O 1
ATOM 696 N N . MET A 1 94 ? -0.546 8.081 6.045 1.00 92.75 94 MET A N 1
ATOM 697 C CA . MET A 1 94 ? 0.146 7.140 5.165 1.00 92.75 94 MET A CA 1
ATOM 698 C C . MET A 1 94 ? 1.590 7.570 4.904 1.00 92.75 94 MET A C 1
ATOM 700 O O . MET A 1 94 ? 2.494 6.755 5.062 1.00 92.75 94 MET A O 1
ATOM 704 N N . LEU A 1 95 ? 1.824 8.834 4.541 1.00 92.50 95 LEU A N 1
ATOM 705 C CA . LEU A 1 95 ? 3.170 9.350 4.281 1.00 92.50 95 LEU A CA 1
ATOM 706 C C . LEU A 1 95 ? 4.054 9.271 5.531 1.00 92.50 95 LEU A C 1
ATOM 708 O O . LEU A 1 95 ? 5.166 8.754 5.450 1.00 92.50 95 LEU A O 1
ATOM 712 N N . ALA A 1 96 ? 3.533 9.674 6.693 1.00 91.25 96 ALA A N 1
ATOM 713 C CA . ALA A 1 96 ? 4.237 9.534 7.966 1.00 91.25 96 ALA A CA 1
ATOM 714 C C . ALA A 1 96 ? 4.535 8.061 8.302 1.00 91.25 96 ALA A C 1
ATOM 716 O O . ALA A 1 96 ? 5.627 7.740 8.767 1.00 91.25 96 ALA A O 1
ATOM 717 N N . GLY A 1 97 ? 3.593 7.154 8.022 1.00 89.69 97 GLY A N 1
ATOM 718 C CA . GLY A 1 97 ? 3.787 5.715 8.189 1.00 89.69 97 GLY A CA 1
ATOM 719 C C . GLY A 1 97 ? 4.878 5.153 7.272 1.00 89.69 97 GLY A C 1
ATOM 720 O O . GLY A 1 97 ? 5.719 4.385 7.730 1.00 89.69 97 GLY A O 1
ATOM 721 N N . ILE A 1 98 ? 4.924 5.577 6.004 1.00 91.25 98 ILE A N 1
ATOM 722 C CA . ILE A 1 98 ? 5.981 5.196 5.052 1.00 91.25 98 ILE A CA 1
ATOM 723 C C . ILE A 1 98 ? 7.350 5.692 5.535 1.00 91.25 98 ILE A C 1
ATOM 725 O O . ILE A 1 98 ? 8.324 4.940 5.501 1.00 91.25 98 ILE A O 1
ATOM 729 N N . GLU A 1 99 ? 7.444 6.942 5.993 1.00 90.38 99 GLU A N 1
ATOM 730 C CA . GLU A 1 99 ? 8.685 7.508 6.533 1.00 90.38 99 GLU A CA 1
ATOM 731 C C . GLU A 1 99 ? 9.154 6.776 7.792 1.00 90.38 99 GLU A C 1
ATOM 733 O O . GLU A 1 99 ? 10.323 6.388 7.885 1.00 90.38 99 GLU A O 1
ATOM 738 N N . GLN A 1 100 ? 8.245 6.535 8.739 1.00 85.50 100 GLN A N 1
ATOM 739 C CA . GLN A 1 100 ? 8.535 5.768 9.946 1.00 85.50 100 GLN A CA 1
ATOM 740 C C . GLN A 1 100 ? 9.011 4.357 9.596 1.00 85.50 100 GLN A C 1
ATOM 742 O O . GLN A 1 100 ? 10.014 3.908 10.146 1.00 85.50 100 GLN A O 1
ATOM 747 N N . TRP A 1 101 ? 8.339 3.681 8.661 1.00 82.75 101 TRP A N 1
ATOM 748 C CA . TRP A 1 101 ? 8.702 2.336 8.223 1.00 82.75 101 TRP A CA 1
ATOM 749 C C . TRP A 1 101 ? 10.099 2.298 7.603 1.00 82.75 101 TRP A C 1
ATOM 751 O O . TRP A 1 101 ? 10.945 1.516 8.027 1.00 82.75 101 TRP A O 1
ATOM 761 N N . ASN A 1 102 ? 10.384 3.203 6.663 1.00 83.56 102 ASN A N 1
ATOM 762 C CA . ASN A 1 102 ? 11.697 3.290 6.021 1.00 83.56 102 ASN A CA 1
ATOM 763 C C . ASN A 1 102 ? 12.824 3.618 7.015 1.00 83.56 102 ASN A C 1
ATOM 765 O O . ASN A 1 102 ? 13.963 3.213 6.797 1.00 83.56 102 ASN A O 1
ATOM 769 N N . THR A 1 103 ? 12.516 4.334 8.100 1.00 78.75 103 THR A N 1
ATOM 770 C CA . THR A 1 103 ? 13.481 4.688 9.157 1.00 78.75 103 THR A CA 1
ATOM 771 C C . THR A 1 103 ? 13.647 3.573 10.197 1.00 78.75 103 THR A C 1
ATOM 773 O O . THR A 1 103 ? 14.704 3.457 10.814 1.00 78.75 103 THR A O 1
ATOM 776 N N . ALA A 1 104 ? 12.617 2.749 10.405 1.00 65.31 104 ALA A N 1
ATOM 777 C CA . ALA A 1 104 ? 12.614 1.661 11.380 1.00 65.31 104 ALA A CA 1
ATOM 778 C C . ALA A 1 104 ? 13.400 0.424 10.919 1.00 65.31 104 ALA A C 1
ATOM 780 O O . ALA A 1 104 ? 13.767 -0.396 11.761 1.00 65.31 104 ALA A O 1
ATOM 781 N N . ILE A 1 105 ? 13.692 0.286 9.620 1.00 57.38 105 ILE A N 1
ATOM 782 C CA . ILE A 1 105 ? 14.603 -0.753 9.128 1.00 57.38 105 ILE A CA 1
ATOM 783 C C . ILE A 1 105 ? 16.036 -0.371 9.537 1.00 57.38 105 ILE A C 1
ATOM 785 O O . ILE A 1 105 ? 16.564 0.620 9.025 1.00 57.38 105 ILE A O 1
ATOM 789 N N . PRO A 1 106 ? 16.712 -1.136 10.422 1.00 46.19 106 PRO A N 1
ATOM 790 C CA . PRO A 1 106 ? 18.115 -0.893 10.701 1.00 46.19 106 PRO A CA 1
ATOM 791 C C . PRO A 1 106 ? 18.893 -1.142 9.412 1.00 46.19 106 PRO A C 1
ATOM 793 O O . PRO A 1 106 ? 18.820 -2.222 8.820 1.00 46.19 106 PRO A O 1
ATOM 796 N N . THR A 1 107 ? 19.666 -0.158 8.972 1.00 53.09 107 THR A N 1
ATOM 797 C CA . THR A 1 107 ? 20.682 -0.360 7.943 1.00 53.09 107 THR A CA 1
ATOM 798 C C . THR A 1 107 ? 21.794 -1.253 8.504 1.00 53.09 107 THR A C 1
ATOM 800 O O . THR A 1 107 ? 22.825 -0.776 8.961 1.00 53.09 107 THR A O 1
ATOM 803 N N . GLY A 1 108 ? 21.594 -2.572 8.470 1.00 45.59 108 GLY A N 1
ATOM 804 C CA . GLY A 1 108 ? 22.658 -3.557 8.669 1.00 45.59 108 GLY A CA 1
ATOM 805 C C . GLY A 1 108 ? 22.375 -4.611 9.736 1.00 45.59 108 GLY A C 1
ATOM 806 O O . GLY A 1 108 ? 22.247 -4.309 10.918 1.00 45.59 108 GLY A O 1
ATOM 807 N N . GLY A 1 109 ? 22.369 -5.871 9.298 1.00 35.16 109 GLY A N 1
ATOM 808 C CA . GLY A 1 109 ? 22.370 -7.044 10.166 1.00 35.16 109 GLY A CA 1
ATOM 809 C C . GLY A 1 109 ? 22.039 -8.324 9.405 1.00 35.16 109 GLY A C 1
ATOM 810 O O . GLY A 1 109 ? 20.945 -8.855 9.548 1.00 35.16 109 GLY A O 1
ATOM 811 N N . THR A 1 110 ? 22.958 -8.807 8.566 1.00 38.03 110 THR A N 1
ATOM 812 C CA . THR A 1 110 ? 22.967 -10.220 8.141 1.00 38.03 110 THR A CA 1
ATOM 813 C C . THR A 1 110 ? 23.150 -11.127 9.368 1.00 38.03 110 THR A C 1
ATOM 815 O O . THR A 1 110 ? 23.960 -10.761 10.226 1.00 38.03 110 THR A O 1
ATOM 818 N N . PRO A 1 111 ? 22.440 -12.269 9.465 1.00 45.31 111 PRO A N 1
ATOM 819 C CA . PRO A 1 111 ? 22.718 -13.297 10.470 1.00 45.31 111 PRO A CA 1
ATOM 820 C C . PRO A 1 111 ? 24.088 -13.960 10.272 1.00 45.31 111 PRO A C 1
ATOM 822 O O . PRO A 1 111 ? 24.612 -13.932 9.132 1.00 45.31 111 PRO A O 1
#

Foldseek 3Di:
DDPVVVVVLLVVQQVCVQQVVAPQDPFHFPDWDDDDQKIKTKDFACAWDAGPQGDTDHHRWIKIFIWGDDDNHTDGPDMDTFDADVPGDPHNRVVVVVVCVVVPPPPDDDD

Radius of gyration: 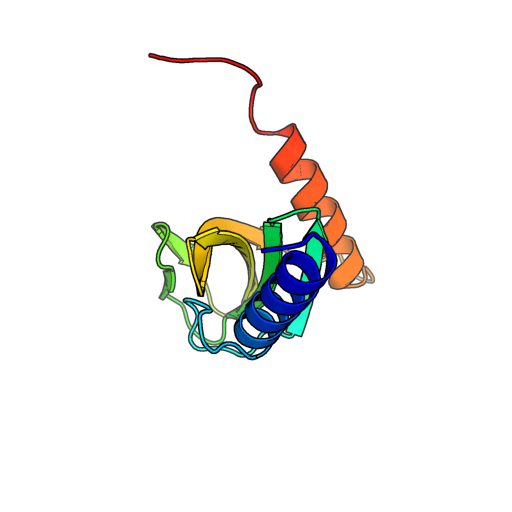14.66 Å; Cα contacts (8 Å, |Δi|>4): 169; chains: 1; bounding box: 37×29×40 Å

Nearest PDB structures (foldseek):
  5ien-assembly2_B  TM=6.474E-01  e=1.280E+00  synthetic construct
  5ien-assembly1_A  TM=6.388E-01  e=2.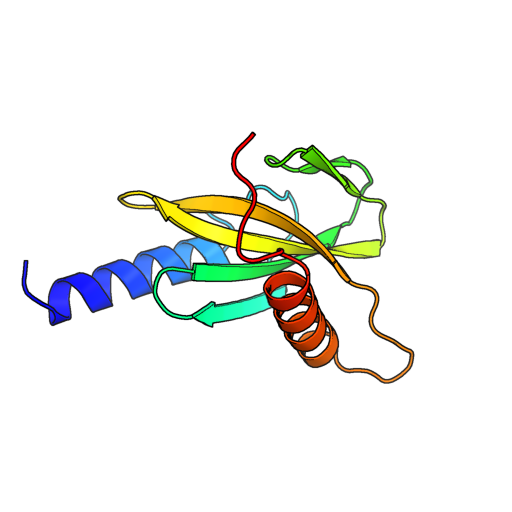969E+00  synthetic construct
  7rec-assembly1_E-2  TM=3.502E-01  e=8.406E-01  Homo sapiens
  7urz-assembly1_A  TM=3.893E-01  e=3.153E+00  Homo sapiens
  8esg-assembly1_A-2  TM=3.459E-01  e=3.776E+00  Lactobacillus gasseri

Solvent-accessible surface area (backbone atoms only — not comparable to full-atom values): 6528 Å² total; per-residue (Å²): 134,56,75,66,60,51,51,54,52,49,52,50,36,51,50,41,40,58,71,39,78,58,45,80,58,100,53,67,51,77,46,74,52,76,57,92,67,34,38,36,40,25,27,56,32,84,51,63,53,66,45,88,70,70,52,75,48,48,56,74,38,31,40,35,33,40,24,35,67,58,90,85,39,52,40,68,73,42,70,50,76,49,77,56,54,94,92,49,53,64,64,58,38,48,53,52,48,51,53,50,52,67,65,66,54,73,94,74,80,82,131

pLDDT: mean 84.53, std 12.15, 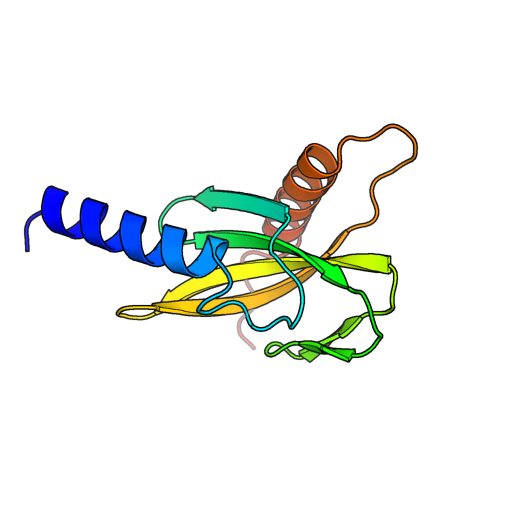range [35.16, 92.94]

Mean predicted aligned error: 6.62 Å

Secondary structure (DSSP, 8-state):
--HHHHHHHHHHHHHHHHTTSS-SSSS---EEEEETTEEEEEEE-SS-EE-TTS-EE-TT-EEEEEEEEETTEEEEEEEEEE-PPTT--HHHHHHHHHHHHHHHS-S----

Sequence (111 aa):
MNQQEQSTKRAAIFQDTINGTNDPTPWPVTMWASSGDTIWTAGTARTAGEDSVGMIYGPGETIVHRNTIAGDTTRATESFAIRPADGQSPMDAMLAGIEQWNTAIPTGGTP